Protein AF-A0A1V5AQI0-F1 (afdb_monomer_lite)

pLDDT: mean 77.18, std 20.94, range [32.25, 97.88]

Radius of gyration: 21.62 Å; chains: 1; bounding box: 47×68×37 Å

Sequence (152 aa):
MRQGTPVELHLYQTKLDNTSNPISIYLIETSINGVTLMISKSKSATSKANSPSEKVRSLEDIRRTLKEHMPELAERHKIKSLGIFGSYVRSEARSTSDVDLLVELSENPDIFKFMDLEEDLTALLGQKVDLVTKPALKGNRGNRILREVVPV

Foldseek 3Di:
DDDADDWDWDWDWDWDPDPPWIKIWTWTWTDDPNDTDTDIDIDTPDDDDDDDDQDDDAPVNLQVLCVVCVVVLCVQLQWPWKWWFPCRLVVNDDSQDATEMETEHPDDDDPVSVVVSQVVSCVSVVHHHDYDYLVVQDDPRSVVRVVSTDTD

Structure (mmCIF, N/CA/C/O backbone):
data_AF-A0A1V5AQI0-F1
#
_entry.id   AF-A0A1V5AQI0-F1
#
loop_
_atom_site.group_PDB
_atom_site.id
_atom_site.type_symbol
_atom_site.label_atom_id
_atom_site.label_alt_id
_atom_site.label_comp_id
_atom_site.label_asym_id
_atom_site.label_entity_id
_atom_site.label_seq_id
_atom_site.pdbx_PDB_ins_code
_atom_site.Cartn_x
_atom_site.Cartn_y
_atom_site.Cartn_z
_atom_site.occupancy
_atom_site.B_iso_or_equiv
_atom_site.auth_seq_id
_atom_site.auth_comp_id
_atom_site.auth_asym_id
_atom_site.auth_atom_id
_atom_site.pdbx_PDB_model_num
ATOM 1 N N . MET A 1 1 ? -20.800 49.659 11.057 1.00 38.88 1 MET A N 1
ATOM 2 C CA . MET A 1 1 ? -20.812 48.224 11.412 1.00 38.88 1 MET A CA 1
ATOM 3 C C . MET A 1 1 ? -21.885 47.550 10.568 1.00 38.88 1 MET A C 1
ATOM 5 O O . MET A 1 1 ? -23.049 47.876 10.747 1.00 38.88 1 MET A O 1
ATOM 9 N N . ARG A 1 2 ? -21.521 46.723 9.578 1.00 45.59 2 ARG A N 1
ATOM 10 C CA . ARG A 1 2 ? -22.511 45.946 8.813 1.00 45.59 2 ARG A CA 1
ATOM 11 C C . ARG A 1 2 ? -22.867 44.725 9.653 1.00 45.59 2 ARG A C 1
ATOM 13 O O . ARG A 1 2 ? -21.995 43.895 9.887 1.00 45.59 2 ARG A O 1
ATOM 20 N N . GLN A 1 3 ? -24.096 44.659 10.158 1.00 47.47 3 GLN A N 1
ATOM 21 C CA . GLN A 1 3 ? -24.600 43.427 10.758 1.00 47.47 3 GLN A CA 1
ATOM 22 C C . GLN A 1 3 ? -24.704 42.395 9.631 1.00 47.47 3 GLN A C 1
ATOM 24 O O . GLN A 1 3 ? -25.376 42.647 8.632 1.00 47.47 3 GLN A O 1
ATOM 29 N N . GLY A 1 4 ? -23.942 41.303 9.729 1.00 50.19 4 GLY A N 1
ATOM 30 C CA . GLY A 1 4 ? -24.039 40.196 8.780 1.00 50.19 4 GLY A CA 1
ATOM 31 C C . GLY A 1 4 ? -25.452 39.621 8.821 1.00 50.19 4 GLY A C 1
ATOM 32 O O . GLY A 1 4 ? -26.034 39.495 9.897 1.00 50.19 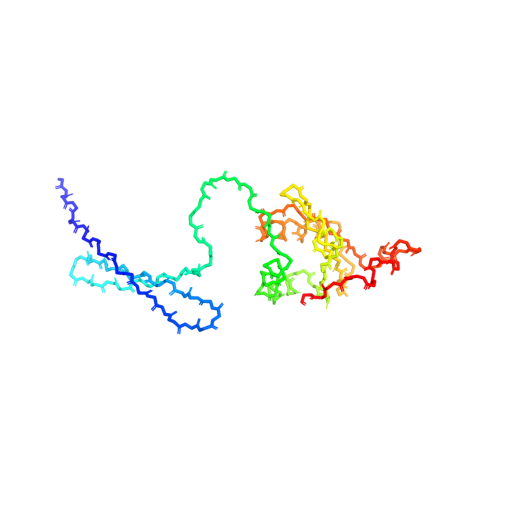4 GLY A O 1
ATOM 33 N N . THR A 1 5 ? -26.018 39.326 7.656 1.00 54.44 5 THR A N 1
ATOM 34 C CA . THR A 1 5 ? -27.320 38.665 7.547 1.00 54.44 5 THR A CA 1
ATOM 35 C C . THR A 1 5 ? -27.272 37.299 8.246 1.00 54.44 5 THR A C 1
ATOM 37 O O . THR A 1 5 ? -26.270 36.590 8.109 1.00 54.44 5 THR A O 1
ATOM 40 N N . PRO A 1 6 ? -28.311 36.906 9.007 1.00 49.88 6 PRO A N 1
ATOM 41 C CA . PRO A 1 6 ? -28.357 35.586 9.624 1.00 49.88 6 PRO A CA 1
ATOM 42 C C . PRO A 1 6 ? -28.381 34.511 8.533 1.00 49.88 6 PRO A C 1
ATOM 44 O O . PRO A 1 6 ? -29.214 34.569 7.631 1.00 49.88 6 PRO A O 1
ATOM 47 N N . VAL A 1 7 ? -27.472 33.539 8.607 1.00 53.50 7 VAL A N 1
ATOM 48 C CA . VAL A 1 7 ? -27.543 32.327 7.782 1.00 53.50 7 VAL A CA 1
ATOM 49 C C . VAL A 1 7 ? -28.391 31.317 8.544 1.00 53.50 7 VAL A C 1
ATOM 51 O O . VAL A 1 7 ? -28.005 30.878 9.626 1.00 53.50 7 VAL A O 1
ATOM 54 N N . GLU A 1 8 ? -29.546 30.963 7.994 1.00 51.75 8 GLU A N 1
ATOM 55 C CA . GLU A 1 8 ? -30.403 29.910 8.534 1.00 51.75 8 GLU A CA 1
ATOM 56 C C . GLU A 1 8 ? -29.982 28.568 7.916 1.00 51.75 8 GLU A C 1
ATOM 58 O O . GLU A 1 8 ? -29.889 28.452 6.694 1.00 51.75 8 GLU A O 1
ATOM 63 N N . LEU A 1 9 ? -29.647 27.583 8.756 1.00 51.34 9 LEU A N 1
ATOM 64 C CA . LEU A 1 9 ? -29.176 26.262 8.334 1.00 51.34 9 LEU A CA 1
ATOM 65 C C . LEU A 1 9 ? -30.217 25.209 8.709 1.00 51.34 9 LEU A C 1
ATOM 67 O O . LEU A 1 9 ? -30.392 24.903 9.888 1.00 51.34 9 LEU A O 1
ATOM 71 N N . HIS A 1 10 ? -30.852 24.605 7.708 1.00 54.12 10 HIS A N 1
ATOM 72 C CA . HIS A 1 10 ? -31.747 23.468 7.900 1.00 54.12 10 HIS A CA 1
ATOM 73 C C . HIS A 1 10 ? -31.072 22.182 7.416 1.00 54.12 10 HIS A C 1
ATOM 75 O O . HIS A 1 10 ? -30.586 22.108 6.288 1.00 54.12 10 HIS A O 1
ATOM 81 N N . LEU A 1 11 ? -31.002 21.177 8.297 1.00 47.91 11 LEU A N 1
ATOM 82 C CA . LEU A 1 11 ? -30.409 19.872 8.010 1.00 47.91 11 LEU A CA 1
ATOM 83 C C . LEU A 1 11 ? -31.519 18.855 7.747 1.00 47.91 11 LEU A C 1
ATOM 85 O O . LEU A 1 11 ? -32.200 18.423 8.676 1.00 47.91 11 LEU A O 1
ATOM 89 N N . TYR A 1 12 ? -31.654 18.419 6.499 1.00 58.31 12 TYR A N 1
ATOM 90 C CA . TYR A 1 12 ? -32.588 17.354 6.136 1.00 58.31 12 TYR A CA 1
ATOM 91 C C . TYR A 1 12 ? -31.837 16.038 5.970 1.00 58.31 12 TYR A C 1
ATOM 93 O O . TYR A 1 12 ? -30.876 15.976 5.205 1.00 58.31 12 TYR A O 1
ATOM 101 N N . GLN A 1 13 ? -32.267 14.986 6.673 1.00 52.06 13 GLN A N 1
ATOM 102 C CA . GLN A 1 13 ? -31.700 13.643 6.544 1.00 52.06 13 GLN A CA 1
ATOM 103 C C . GLN A 1 13 ? -32.666 12.735 5.782 1.00 52.06 13 GLN A C 1
ATOM 105 O O . GLN A 1 13 ? -33.800 12.538 6.211 1.00 52.06 13 GLN A O 1
ATOM 110 N N . THR A 1 14 ? -32.194 12.127 4.694 1.00 54.34 14 THR A N 1
ATOM 111 C CA . THR A 1 14 ? -32.918 11.055 3.997 1.00 54.34 14 THR A CA 1
ATOM 112 C C . THR A 1 14 ? -32.069 9.787 3.924 1.00 54.34 14 THR A C 1
ATOM 114 O O . THR A 1 14 ? -30.846 9.854 3.758 1.00 54.34 14 THR A O 1
ATOM 117 N N . LYS A 1 15 ? -32.711 8.628 4.101 1.00 53.16 15 LYS A N 1
ATOM 118 C CA . LYS A 1 15 ? -32.101 7.308 3.907 1.00 53.16 15 LYS A CA 1
ATOM 119 C C . LYS A 1 15 ? -32.531 6.798 2.539 1.00 53.16 15 LYS A C 1
ATOM 121 O O . LYS A 1 15 ? -33.724 6.695 2.277 1.00 53.16 15 LYS A O 1
ATOM 126 N N . LEU A 1 16 ? -31.562 6.497 1.679 1.00 53.53 16 LEU A N 1
ATOM 127 C CA . LEU A 1 16 ? -31.825 5.775 0.440 1.00 53.53 16 LEU A CA 1
ATOM 128 C C . LEU A 1 16 ? -31.615 4.282 0.687 1.00 53.53 16 LEU A C 1
ATOM 130 O O . LEU A 1 16 ? -30.492 3.836 0.946 1.00 53.53 16 LEU A O 1
ATOM 134 N N . ASP A 1 17 ? -32.707 3.529 0.605 1.00 48.50 17 ASP A N 1
ATOM 135 C CA . ASP A 1 17 ? -32.731 2.083 0.794 1.00 48.50 17 ASP A CA 1
ATOM 136 C C . ASP A 1 17 ? -32.229 1.392 -0.482 1.00 48.50 17 ASP A C 1
ATOM 138 O O . ASP A 1 17 ? -33.003 0.948 -1.325 1.00 48.50 17 ASP A O 1
ATOM 142 N N . ASN A 1 18 ? -30.908 1.324 -0.650 1.00 49.19 18 ASN A N 1
ATOM 143 C CA . ASN A 1 18 ? -30.281 0.442 -1.631 1.00 49.19 18 ASN A CA 1
ATOM 144 C C . ASN A 1 18 ? -29.723 -0.770 -0.874 1.00 49.19 18 ASN A C 1
ATOM 146 O O . ASN A 1 18 ? -28.882 -0.614 0.015 1.00 49.19 18 ASN A O 1
ATOM 150 N N . THR A 1 19 ? -30.250 -1.963 -1.157 1.00 51.78 19 THR A N 1
ATOM 151 C CA . THR A 1 19 ? -30.146 -3.208 -0.368 1.00 51.78 19 THR A CA 1
ATOM 152 C C . THR A 1 19 ? -28.752 -3.861 -0.346 1.00 51.78 19 THR A C 1
ATOM 154 O O . THR A 1 19 ? -28.605 -5.058 -0.573 1.00 51.78 19 THR A O 1
ATOM 157 N N . SER A 1 20 ? -27.717 -3.086 -0.029 1.00 53.22 20 SER A N 1
ATOM 158 C CA . SER A 1 20 ? -26.368 -3.553 0.327 1.00 53.22 20 SER A CA 1
ATOM 159 C C . SER A 1 20 ? -25.505 -2.472 1.002 1.00 53.22 20 SER A C 1
ATOM 161 O O . SER A 1 20 ? -24.541 -2.818 1.683 1.00 53.22 20 SER A O 1
ATOM 163 N N . ASN A 1 21 ? -25.842 -1.178 0.876 1.00 48.41 21 ASN A N 1
ATOM 164 C CA . ASN A 1 21 ? -25.118 -0.072 1.519 1.00 48.41 21 ASN A CA 1
ATOM 165 C C . ASN A 1 21 ? -26.020 1.179 1.625 1.00 48.41 21 ASN A C 1
ATOM 167 O O . ASN A 1 21 ? -26.119 1.938 0.657 1.00 48.41 21 ASN A O 1
ATOM 171 N N . PRO A 1 22 ? -26.711 1.411 2.757 1.00 49.31 22 PRO A N 1
ATOM 172 C CA . PRO A 1 22 ? -27.606 2.557 2.876 1.00 49.31 22 PRO A CA 1
ATOM 173 C C . PRO A 1 22 ? -26.805 3.863 2.866 1.00 49.31 22 PRO A C 1
ATOM 175 O O . PRO A 1 22 ? -25.823 4.009 3.591 1.00 49.31 22 PRO A O 1
ATOM 178 N N . ILE A 1 23 ? -27.226 4.839 2.062 1.00 53.25 23 ILE A N 1
ATOM 179 C CA . ILE A 1 23 ? -26.596 6.166 2.004 1.00 53.25 23 ILE A CA 1
ATOM 180 C C . ILE A 1 23 ? -27.478 7.145 2.776 1.00 53.25 23 ILE A C 1
ATOM 182 O O . ILE A 1 23 ? -28.667 7.282 2.492 1.00 53.25 23 ILE A O 1
ATOM 186 N N . SER A 1 24 ? -26.892 7.833 3.759 1.00 54.69 24 SER A N 1
ATOM 187 C CA . SER A 1 24 ? -27.504 9.013 4.372 1.00 54.69 24 SER A CA 1
ATOM 188 C C . SER A 1 24 ? -27.141 10.236 3.545 1.00 54.69 24 SER A C 1
ATOM 190 O O . SER A 1 24 ? -25.957 10.556 3.419 1.00 54.69 24 SER A O 1
ATOM 192 N N . ILE A 1 25 ? -28.143 10.909 2.988 1.00 54.25 25 ILE A N 1
ATOM 193 C CA . ILE A 1 25 ? -27.955 12.188 2.305 1.00 54.25 25 ILE A CA 1
ATOM 194 C C . ILE A 1 25 ? -28.397 13.304 3.242 1.00 54.25 25 ILE A C 1
ATOM 196 O O . ILE A 1 25 ? -29.485 13.247 3.817 1.00 54.25 25 ILE A O 1
ATOM 200 N N . TYR A 1 26 ? -27.530 14.303 3.375 1.00 60.75 26 TYR A N 1
ATOM 201 C CA . TYR A 1 26 ? -27.799 15.553 4.062 1.00 60.75 26 TYR A CA 1
ATOM 202 C C . TYR A 1 26 ? -27.943 16.656 3.023 1.00 60.75 26 TYR A C 1
ATOM 204 O O . TYR A 1 26 ? -27.016 16.885 2.241 1.00 60.75 26 TYR A O 1
ATOM 212 N N . LEU A 1 27 ? -29.095 17.319 3.014 1.00 54.06 27 LEU A N 1
ATOM 213 C CA . LEU A 1 27 ? -29.304 18.545 2.251 1.00 54.06 27 LEU A CA 1
ATOM 214 C C . LEU A 1 27 ? -29.137 19.718 3.208 1.00 54.06 27 LEU A C 1
ATOM 216 O O . LEU A 1 27 ? -29.777 19.749 4.261 1.00 54.06 27 LEU A O 1
ATOM 220 N N . ILE A 1 28 ? -28.233 20.627 2.854 1.00 57.44 28 ILE A N 1
ATOM 221 C CA . ILE A 1 28 ? -28.042 21.893 3.555 1.00 57.44 28 ILE A CA 1
ATOM 222 C C . ILE A 1 28 ? -28.590 22.980 2.642 1.00 57.44 28 ILE A C 1
ATOM 224 O O . ILE A 1 28 ? -28.073 23.175 1.540 1.00 57.44 28 ILE A O 1
ATOM 228 N N . GLU A 1 29 ? -29.617 23.668 3.121 1.00 56.34 29 GLU A N 1
ATOM 229 C CA . GLU A 1 29 ? -30.089 24.914 2.532 1.00 56.34 29 GLU A CA 1
ATOM 230 C C . GLU A 1 29 ? -29.283 26.071 3.116 1.00 56.34 29 GLU A C 1
ATOM 232 O O . GLU A 1 29 ? -29.196 26.222 4.336 1.00 56.34 29 GLU A O 1
ATOM 237 N N . THR A 1 30 ? -28.673 26.878 2.249 1.00 55.44 30 THR A N 1
ATOM 238 C CA . THR A 1 30 ? -28.089 28.164 2.639 1.00 55.44 30 THR A CA 1
ATOM 239 C C . THR A 1 30 ? -28.722 29.277 1.818 1.00 55.44 30 THR A C 1
ATOM 241 O O . THR A 1 30 ? -28.745 29.217 0.589 1.00 55.44 30 THR A O 1
ATOM 244 N N . SER A 1 31 ? -29.241 30.302 2.498 1.00 52.44 31 SER A N 1
ATOM 245 C CA . SER A 1 31 ? -29.731 31.523 1.858 1.00 52.44 31 SER A CA 1
ATOM 246 C C . SER A 1 31 ? -28.735 32.651 2.085 1.00 52.44 31 SER A C 1
ATOM 248 O O . SER A 1 31 ? -28.469 33.044 3.221 1.00 52.44 31 SER A O 1
ATOM 250 N N . ILE A 1 32 ? -28.159 33.169 1.001 1.00 57.94 32 ILE A N 1
ATOM 251 C CA . ILE A 1 32 ? -27.281 34.342 1.033 1.00 57.94 32 ILE A CA 1
ATOM 252 C C . ILE A 1 32 ? -27.889 35.379 0.095 1.00 57.94 32 ILE A C 1
ATOM 254 O O . ILE A 1 32 ? -27.990 35.155 -1.108 1.00 57.94 32 ILE A O 1
ATOM 258 N N . ASN A 1 33 ? -28.306 36.525 0.641 1.00 58.16 33 ASN A N 1
ATOM 259 C CA . ASN A 1 33 ? -28.883 37.641 -0.122 1.00 58.16 33 ASN A CA 1
ATOM 260 C C . ASN A 1 33 ? -30.075 37.243 -1.023 1.00 58.16 33 ASN A C 1
ATOM 262 O O . ASN A 1 33 ? -30.224 37.772 -2.120 1.00 58.16 33 ASN A O 1
ATOM 266 N N . GLY A 1 34 ? -30.911 36.300 -0.572 1.00 56.53 34 GLY A N 1
ATOM 267 C CA . GLY A 1 34 ? -32.090 35.832 -1.314 1.00 56.53 34 GLY A CA 1
ATOM 268 C C . GLY A 1 34 ? -31.818 34.722 -2.337 1.00 56.53 34 GLY A C 1
ATOM 269 O O . GLY A 1 34 ? -32.752 34.269 -2.992 1.00 56.53 34 GLY A O 1
ATOM 270 N N . VAL A 1 35 ? -30.572 34.252 -2.462 1.00 48.00 35 VAL A N 1
ATOM 271 C CA . VAL A 1 35 ? -30.207 33.095 -3.292 1.00 48.00 35 VAL A CA 1
ATOM 272 C C . VAL A 1 35 ? -30.116 31.856 -2.409 1.00 48.00 35 VAL A C 1
ATOM 274 O O . VAL A 1 35 ? -29.335 31.844 -1.460 1.00 48.00 35 VAL A O 1
ATOM 277 N N . THR A 1 36 ? -30.897 30.820 -2.731 1.00 50.16 36 THR A N 1
ATOM 278 C CA . THR A 1 36 ? -30.874 29.531 -2.020 1.00 50.16 36 THR A CA 1
ATOM 279 C C . THR A 1 36 ? -29.967 28.546 -2.751 1.00 50.16 36 THR A C 1
ATOM 281 O O . THR A 1 36 ? -30.188 28.269 -3.930 1.00 50.16 36 THR A O 1
ATOM 284 N N . LEU A 1 37 ? -28.960 28.004 -2.061 1.00 49.72 37 LEU A N 1
ATOM 285 C CA . LEU A 1 37 ? -28.097 26.940 -2.573 1.00 49.72 37 LEU A CA 1
ATOM 286 C C . LEU A 1 37 ? -28.403 25.621 -1.856 1.00 49.72 37 LEU A C 1
ATOM 288 O O . LEU A 1 37 ? -28.369 25.554 -0.628 1.00 49.72 37 LEU A O 1
ATOM 292 N N . MET A 1 38 ? -28.662 24.573 -2.641 1.00 51.88 38 MET A N 1
ATOM 293 C CA . MET A 1 38 ? -28.855 23.204 -2.159 1.00 51.88 38 MET A CA 1
ATOM 294 C C . MET A 1 38 ? -27.542 22.432 -2.257 1.00 51.88 38 MET A C 1
ATOM 296 O O . MET A 1 38 ? -27.079 22.136 -3.358 1.00 51.88 38 MET A O 1
ATOM 300 N N . ILE A 1 39 ? -26.938 22.087 -1.118 1.00 55.38 39 ILE A N 1
ATOM 301 C CA . ILE A 1 39 ? -25.713 21.275 -1.084 1.00 55.38 39 ILE A CA 1
ATOM 302 C C . ILE A 1 39 ? -26.058 19.869 -0.595 1.00 55.38 39 ILE A C 1
ATOM 304 O O . ILE A 1 39 ? -26.493 19.697 0.543 1.00 55.38 39 ILE A O 1
ATOM 308 N N . SER A 1 40 ? -25.819 18.854 -1.431 1.00 47.19 40 SER A N 1
ATOM 309 C CA . SER A 1 40 ? -25.953 17.444 -1.051 1.00 47.19 40 SER A CA 1
ATOM 310 C C . SER A 1 40 ? -24.631 16.884 -0.521 1.00 47.19 40 SER A C 1
ATOM 312 O O . SER A 1 40 ? -23.621 16.910 -1.226 1.00 47.19 40 SER A O 1
ATOM 314 N N . LYS A 1 41 ? -24.636 16.308 0.685 1.00 56.00 41 LYS A N 1
ATOM 315 C CA . LYS A 1 41 ? -23.537 15.478 1.206 1.00 56.00 41 LYS A CA 1
ATOM 316 C C . LYS A 1 41 ? -24.017 14.051 1.430 1.00 56.00 41 LYS A C 1
ATOM 318 O O . LYS A 1 41 ? -25.038 13.851 2.081 1.00 56.00 41 LYS A O 1
ATOM 323 N N . SER A 1 42 ? -23.272 13.063 0.943 1.00 51.03 42 SER A N 1
ATOM 324 C CA . SER A 1 42 ? -23.559 11.643 1.157 1.00 51.03 42 SER A CA 1
ATOM 325 C C . SER A 1 42 ? -22.606 11.037 2.193 1.00 51.03 42 SER A C 1
ATOM 327 O O . SER A 1 42 ? -21.408 11.310 2.207 1.00 51.03 42 SER A O 1
ATOM 329 N N . LYS A 1 43 ? -23.144 10.200 3.085 1.00 54.16 43 LYS A N 1
ATOM 330 C CA . LYS A 1 43 ? -22.377 9.374 4.024 1.00 54.16 43 LYS A CA 1
ATOM 331 C C . LYS A 1 43 ? -22.884 7.938 3.936 1.00 54.16 43 LYS A C 1
ATOM 333 O O . LYS A 1 43 ? -24.070 7.696 4.156 1.00 54.16 43 LYS A O 1
ATOM 338 N N . SER A 1 44 ? -22.001 6.989 3.625 1.00 44.81 44 SER A N 1
ATOM 339 C CA . SER A 1 44 ? -22.319 5.557 3.706 1.00 44.81 44 SER A CA 1
ATOM 340 C C . SER A 1 44 ? -22.648 5.206 5.160 1.00 44.81 44 SER A C 1
ATOM 342 O O . SER A 1 44 ? -21.835 5.392 6.069 1.00 44.81 44 SER A O 1
ATOM 344 N N . ALA A 1 45 ? -23.876 4.752 5.396 1.00 49.84 45 ALA A N 1
ATOM 345 C CA . ALA A 1 45 ? -24.371 4.330 6.694 1.00 49.84 45 ALA A CA 1
ATOM 346 C C . ALA A 1 45 ? -23.989 2.866 6.937 1.00 49.84 45 ALA A C 1
ATOM 348 O O . ALA A 1 45 ? -24.836 1.982 7.019 1.00 49.84 45 ALA A O 1
ATOM 349 N N . THR A 1 46 ? -22.693 2.619 7.115 1.00 40.81 46 THR A N 1
ATOM 350 C CA . THR A 1 46 ? -22.210 1.358 7.683 1.00 40.81 46 THR A CA 1
ATOM 351 C C . THR A 1 46 ? -21.545 1.615 9.035 1.00 40.81 46 THR A C 1
ATOM 353 O O . THR A 1 46 ? -20.585 2.373 9.153 1.00 40.81 46 THR A O 1
ATOM 356 N N . SER A 1 47 ? -22.073 0.937 10.058 1.00 41.69 47 SER A N 1
ATOM 357 C CA . SER A 1 47 ? -21.666 0.879 11.474 1.00 41.69 47 SER A CA 1
ATOM 358 C C . SER A 1 47 ? -22.010 2.071 12.393 1.00 41.69 47 SER A C 1
ATOM 360 O O . SER A 1 47 ? -21.311 3.072 12.497 1.00 41.69 47 SER A O 1
ATOM 362 N N . LYS A 1 48 ? -23.142 1.874 13.079 1.00 39.19 48 LYS A N 1
ATOM 363 C CA . LYS A 1 48 ? -23.539 2.255 14.447 1.00 39.19 48 LYS A CA 1
ATOM 364 C C . LYS A 1 48 ? -22.423 2.804 15.362 1.00 39.19 48 LYS A C 1
ATOM 366 O O . LYS A 1 48 ? -21.336 2.242 15.440 1.00 39.19 48 LYS A O 1
ATOM 371 N N . ALA A 1 49 ? -22.767 3.864 16.094 1.00 43.38 49 ALA A N 1
ATOM 372 C CA . ALA A 1 49 ? -21.948 4.550 17.090 1.00 43.38 49 ALA A CA 1
ATOM 373 C C . ALA A 1 49 ? -21.400 3.625 18.193 1.00 43.38 49 ALA A C 1
ATOM 375 O O . ALA A 1 49 ? -22.168 2.885 18.802 1.00 43.38 49 ALA A O 1
ATOM 376 N N . ASN A 1 50 ? -20.092 3.737 18.450 1.00 32.25 50 ASN A N 1
ATOM 377 C CA . ASN A 1 50 ? -19.411 3.587 19.740 1.00 32.25 50 ASN A CA 1
ATOM 378 C C . ASN A 1 50 ? -17.996 4.185 19.589 1.00 32.25 50 ASN A C 1
ATOM 380 O O . ASN A 1 50 ? -17.304 3.814 18.653 1.00 32.25 50 ASN A O 1
ATOM 384 N N . SER A 1 51 ? -17.654 5.128 20.474 1.00 36.12 51 SER A N 1
ATOM 385 C CA . SER A 1 51 ? -16.338 5.578 20.989 1.00 36.12 51 SER A CA 1
ATOM 386 C C . SER A 1 51 ? -15.057 5.559 20.104 1.00 36.12 51 SER A C 1
ATOM 388 O O . SER A 1 51 ? -14.839 4.641 19.323 1.00 36.12 51 SER A O 1
ATOM 390 N N . PRO A 1 52 ? -14.125 6.527 20.264 1.00 39.62 52 PRO A N 1
ATOM 391 C CA . PRO A 1 52 ? -12.900 6.651 19.460 1.00 39.62 52 PRO A CA 1
ATOM 392 C C . PRO A 1 52 ? -11.803 5.653 19.887 1.00 39.62 52 PRO A C 1
ATOM 394 O O . PRO A 1 52 ? -10.759 6.042 20.399 1.00 39.62 52 PRO A O 1
ATOM 397 N N . SER A 1 53 ? -12.036 4.356 19.687 1.00 35.88 53 SER A N 1
ATOM 398 C CA . SER A 1 53 ? -11.039 3.297 19.890 1.00 35.88 53 SER A CA 1
ATOM 399 C C . SER A 1 53 ? -10.795 2.540 18.581 1.00 35.88 53 SER A C 1
ATOM 401 O O . SER A 1 53 ? -11.685 1.843 18.099 1.00 35.88 53 SER A O 1
ATOM 403 N N . GLU A 1 54 ? -9.604 2.746 18.012 1.00 50.38 54 GLU A N 1
ATOM 404 C CA . GLU A 1 54 ? -8.912 2.001 16.945 1.00 50.38 54 GLU A CA 1
ATOM 405 C C . GLU A 1 54 ? -9.707 0.890 16.224 1.00 50.38 54 GLU A C 1
ATOM 407 O O . GLU A 1 54 ? -9.615 -0.297 16.543 1.00 50.38 54 GLU A O 1
ATOM 412 N N . LYS A 1 55 ? -10.469 1.261 15.191 1.00 57.22 55 LYS A N 1
ATOM 413 C CA . LYS A 1 55 ? -11.129 0.299 14.300 1.00 57.22 55 LYS A CA 1
ATOM 414 C C . LYS A 1 55 ? -10.126 -0.197 13.254 1.00 57.22 55 LYS A C 1
ATOM 416 O O . LYS A 1 55 ? -9.721 0.575 12.389 1.00 57.22 55 LYS A O 1
ATOM 421 N N . VAL A 1 56 ? -9.755 -1.478 13.313 1.00 71.06 56 VAL A N 1
ATOM 422 C CA . VAL A 1 56 ? -8.941 -2.137 12.272 1.00 71.06 56 VAL A CA 1
ATOM 423 C C . VAL A 1 56 ? -9.690 -2.062 10.939 1.00 71.06 56 VAL A C 1
ATOM 425 O O . VAL A 1 56 ? -10.875 -2.410 10.878 1.00 71.06 56 VAL A O 1
ATOM 428 N N . ARG A 1 57 ? -9.034 -1.585 9.875 1.00 82.31 57 ARG A N 1
ATOM 429 C CA . ARG A 1 57 ? -9.624 -1.592 8.528 1.00 82.31 57 ARG A CA 1
ATOM 430 C C . ARG A 1 57 ? -9.853 -3.029 8.057 1.00 82.31 57 ARG A C 1
ATOM 432 O O . ARG A 1 57 ? -9.124 -3.936 8.438 1.00 82.31 57 ARG A O 1
ATOM 439 N N . SER A 1 58 ? -10.864 -3.263 7.224 1.00 89.25 58 SER A N 1
ATOM 440 C CA . SER A 1 58 ? -11.013 -4.571 6.576 1.00 89.25 58 SER A CA 1
ATOM 441 C C . SER A 1 58 ? -10.196 -4.633 5.281 1.00 89.25 58 SER A C 1
ATOM 443 O O . SER A 1 58 ? -9.958 -3.606 4.642 1.00 89.25 58 SER A O 1
ATOM 445 N N . LEU A 1 59 ? -9.801 -5.841 4.862 1.00 91.19 59 LEU A N 1
ATOM 446 C CA . LEU A 1 59 ? -9.158 -6.068 3.560 1.00 91.19 59 LEU A CA 1
ATOM 447 C C . LEU A 1 59 ? -10.000 -5.499 2.406 1.00 91.19 59 LEU A C 1
ATOM 449 O O . LEU A 1 59 ? -9.454 -4.896 1.485 1.00 91.19 59 LEU A O 1
ATOM 453 N N . GLU A 1 60 ? -11.326 -5.663 2.462 1.00 89.62 60 GLU A N 1
ATOM 454 C CA . GLU A 1 60 ? -12.220 -5.171 1.410 1.00 89.62 60 GLU A CA 1
ATOM 455 C C . GLU A 1 60 ? -12.291 -3.641 1.389 1.00 89.62 60 GLU A C 1
ATOM 457 O O . GLU A 1 60 ? -12.326 -3.055 0.311 1.00 89.62 60 GLU A O 1
ATOM 462 N N . ASP A 1 61 ? -12.249 -2.981 2.553 1.00 89.56 61 ASP A N 1
ATOM 463 C CA . ASP A 1 61 ? -12.192 -1.517 2.613 1.00 89.56 61 ASP A CA 1
ATOM 464 C C . ASP A 1 61 ? -10.899 -0.989 1.981 1.00 89.56 61 ASP A C 1
ATOM 466 O O . ASP A 1 61 ? -10.961 -0.070 1.167 1.00 89.56 61 ASP A O 1
ATOM 470 N N . ILE A 1 62 ? -9.750 -1.597 2.302 1.00 93.38 62 ILE A N 1
ATOM 471 C CA . ILE A 1 62 ? -8.451 -1.237 1.709 1.00 93.38 62 ILE A CA 1
ATOM 472 C C . ILE A 1 62 ? -8.495 -1.448 0.195 1.00 93.38 62 ILE A C 1
ATOM 474 O O . ILE A 1 62 ? -8.167 -0.543 -0.572 1.00 93.38 62 ILE A O 1
ATOM 478 N N . ARG A 1 63 ? -8.953 -2.624 -0.251 1.00 95.25 63 ARG A N 1
ATOM 479 C CA . ARG A 1 63 ? -9.036 -2.955 -1.676 1.00 95.25 63 ARG A CA 1
ATOM 480 C C . ARG A 1 63 ? -9.957 -2.001 -2.428 1.00 95.25 63 ARG A C 1
ATOM 482 O O . ARG A 1 63 ? -9.617 -1.589 -3.532 1.00 95.25 63 ARG A O 1
ATOM 489 N N . ARG A 1 64 ? -11.102 -1.631 -1.848 1.00 92.88 64 ARG A N 1
ATOM 490 C CA . ARG A 1 64 ? -12.027 -0.660 -2.443 1.00 92.88 64 ARG A CA 1
ATOM 491 C C . ARG A 1 64 ? -11.363 0.707 -2.605 1.00 92.88 64 ARG A C 1
ATOM 493 O O . ARG A 1 64 ? -11.379 1.232 -3.712 1.00 92.88 64 ARG A O 1
ATOM 500 N N . THR A 1 65 ? -10.737 1.243 -1.554 1.00 91.50 65 THR A N 1
ATOM 501 C CA . THR A 1 65 ? -10.053 2.546 -1.623 1.00 91.50 65 THR A CA 1
ATOM 502 C C . THR A 1 65 ? -8.967 2.555 -2.701 1.00 91.50 65 THR A C 1
ATOM 504 O O . THR A 1 65 ? -8.898 3.495 -3.493 1.00 91.50 65 THR A O 1
ATOM 507 N N . LEU A 1 66 ? -8.147 1.498 -2.769 1.00 94.94 66 LEU A N 1
ATOM 508 C CA . LEU A 1 66 ? -7.093 1.382 -3.778 1.00 94.94 66 LEU A CA 1
ATOM 509 C C . LEU A 1 66 ? -7.669 1.258 -5.197 1.00 94.94 66 LEU A C 1
ATOM 511 O O . LEU A 1 66 ? -7.162 1.908 -6.105 1.00 94.94 66 LEU A O 1
ATOM 515 N N . LYS A 1 67 ? -8.747 0.484 -5.395 1.00 94.31 67 LYS A N 1
ATOM 516 C CA . LYS A 1 67 ? -9.446 0.380 -6.690 1.00 94.31 67 LYS A CA 1
ATO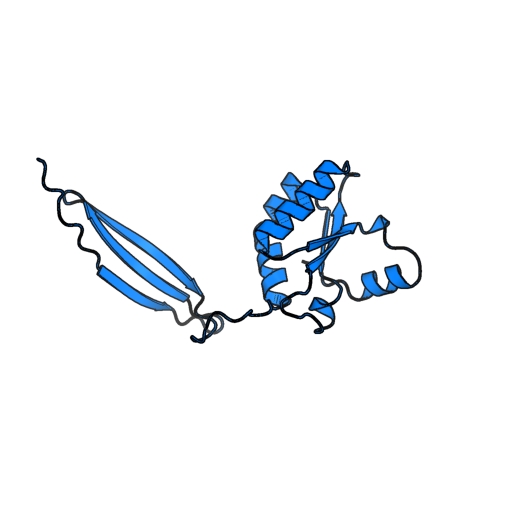M 517 C C . LYS A 1 67 ? -9.964 1.729 -7.176 1.00 94.31 67 LYS A C 1
ATOM 519 O O . LYS A 1 67 ? -9.801 2.053 -8.347 1.00 94.31 67 LYS A O 1
ATOM 524 N N . GLU A 1 68 ? -10.584 2.499 -6.285 1.00 95.44 68 GLU A N 1
ATOM 525 C CA . GLU A 1 68 ? -11.165 3.808 -6.606 1.00 95.44 68 GLU A CA 1
ATOM 526 C C . GLU A 1 68 ? -10.108 4.812 -7.094 1.00 95.44 68 GLU A C 1
ATOM 528 O O . GLU A 1 68 ? -10.391 5.593 -7.999 1.00 95.44 68 GLU A O 1
ATOM 533 N N . HIS A 1 69 ? -8.884 4.753 -6.556 1.00 95.25 69 HIS A N 1
ATOM 534 C CA . HIS A 1 69 ? -7.794 5.684 -6.886 1.00 95.25 69 HIS A CA 1
ATOM 535 C C . HIS A 1 69 ? -6.762 5.103 -7.866 1.00 95.25 69 HIS A C 1
ATOM 537 O O . HIS A 1 69 ? -5.827 5.796 -8.266 1.00 95.25 69 HIS A O 1
ATOM 543 N N . MET A 1 70 ? -6.929 3.845 -8.289 1.00 94.56 70 MET A N 1
ATOM 544 C CA . MET A 1 70 ? -5.990 3.160 -9.181 1.00 94.56 70 MET A CA 1
ATOM 545 C C . MET A 1 70 ? -5.708 3.921 -10.484 1.00 94.56 70 MET A C 1
ATOM 547 O O . MET A 1 70 ? -4.545 3.945 -10.879 1.00 94.56 70 MET A O 1
ATOM 551 N N . PRO A 1 71 ? -6.692 4.558 -11.160 1.00 93.38 71 PRO A N 1
ATOM 552 C CA . PRO A 1 71 ? -6.410 5.303 -12.386 1.00 93.38 71 PRO A CA 1
ATOM 553 C C . PRO A 1 71 ? -5.390 6.433 -12.182 1.00 93.38 71 PRO A C 1
ATOM 555 O O . PRO A 1 71 ? -4.439 6.537 -12.953 1.00 93.38 71 PRO A O 1
ATOM 558 N N . GLU A 1 72 ? -5.539 7.223 -11.113 1.00 94.56 72 GLU A N 1
ATOM 559 C CA . GLU A 1 72 ? -4.611 8.313 -10.784 1.00 94.56 72 GLU A CA 1
ATOM 560 C C . GLU A 1 72 ? -3.236 7.767 -10.377 1.00 94.56 72 GLU A C 1
ATOM 562 O O . GLU A 1 72 ? -2.205 8.218 -10.882 1.00 94.56 72 GLU A O 1
ATOM 567 N N . LEU A 1 73 ? -3.215 6.764 -9.493 1.00 94.88 73 LEU A N 1
ATOM 568 C CA . LEU A 1 73 ? -1.978 6.145 -9.017 1.00 94.88 73 LEU A CA 1
ATOM 569 C C . LEU A 1 73 ? -1.187 5.513 -10.172 1.00 94.88 73 LEU A C 1
ATOM 571 O O . LEU A 1 73 ? 0.031 5.670 -10.251 1.00 94.88 73 LEU A O 1
ATOM 575 N N . ALA A 1 74 ? -1.867 4.828 -11.093 1.00 94.44 74 ALA A N 1
ATOM 576 C CA . ALA A 1 74 ? -1.242 4.207 -12.255 1.00 94.44 74 ALA A CA 1
ATOM 577 C C . ALA A 1 74 ? -0.671 5.242 -13.229 1.00 94.44 74 ALA A C 1
ATOM 579 O O . ALA A 1 74 ? 0.436 5.055 -13.738 1.00 94.44 74 ALA A O 1
ATOM 580 N N . GLU A 1 75 ? -1.381 6.347 -13.465 1.00 93.06 75 GLU A N 1
ATOM 581 C CA . GLU A 1 75 ? -0.908 7.419 -14.340 1.00 93.06 75 GLU A CA 1
ATOM 582 C C . GLU A 1 75 ? 0.338 8.114 -13.772 1.00 93.06 75 GLU A C 1
ATOM 584 O O . GLU A 1 75 ? 1.339 8.271 -14.488 1.00 93.06 75 GLU A O 1
ATOM 589 N N . ARG A 1 76 ? 0.290 8.480 -12.484 1.00 93.56 76 ARG A N 1
ATOM 590 C CA . ARG A 1 76 ? 1.352 9.213 -11.785 1.00 93.56 76 ARG A CA 1
ATOM 591 C C . ARG A 1 76 ? 2.596 8.356 -11.564 1.00 93.56 76 ARG A C 1
ATOM 593 O O . ARG A 1 76 ? 3.695 8.777 -11.911 1.00 93.56 76 ARG A O 1
ATOM 600 N N . HIS A 1 77 ? 2.413 7.140 -11.048 1.00 94.81 77 HIS A N 1
ATOM 601 C CA . HIS A 1 77 ? 3.505 6.284 -10.567 1.00 94.81 77 HIS A CA 1
ATOM 602 C C . HIS A 1 77 ? 3.866 5.138 -11.515 1.00 94.81 77 HIS A C 1
ATOM 604 O O . HIS A 1 77 ? 4.727 4.323 -11.202 1.00 94.81 77 HIS A O 1
ATOM 610 N N . LYS A 1 78 ? 3.225 5.054 -12.688 1.00 95.19 78 LYS A N 1
ATOM 611 C CA . LYS A 1 78 ? 3.467 4.007 -13.703 1.00 95.19 78 LYS A CA 1
ATOM 612 C C . LYS A 1 78 ? 3.221 2.587 -13.184 1.00 95.19 78 LYS A C 1
ATOM 614 O O . LYS A 1 78 ? 3.891 1.637 -13.607 1.00 95.19 78 LYS A O 1
ATOM 619 N N . ILE A 1 79 ? 2.235 2.432 -12.300 1.00 96.38 79 ILE A N 1
ATOM 620 C CA . ILE A 1 79 ? 1.835 1.139 -11.734 1.00 96.38 79 ILE A CA 1
ATOM 621 C C . ILE A 1 79 ? 1.264 0.243 -12.833 1.00 96.38 79 ILE A C 1
ATOM 623 O O . ILE A 1 79 ? 0.290 0.585 -13.496 1.00 96.38 79 ILE A O 1
ATOM 627 N N . LYS A 1 80 ? 1.869 -0.933 -12.998 1.00 95.94 80 LYS A N 1
ATOM 628 C CA . LYS A 1 80 ? 1.404 -2.003 -13.884 1.00 95.94 80 LYS A CA 1
ATOM 629 C C . LYS A 1 80 ? 0.463 -2.966 -13.161 1.00 95.94 80 LYS A C 1
ATOM 631 O O . LYS A 1 80 ? -0.490 -3.457 -13.756 1.00 95.94 80 LYS A O 1
ATOM 636 N N . SER A 1 81 ? 0.731 -3.251 -11.887 1.00 96.25 81 SER A N 1
ATOM 637 C CA . SER A 1 81 ? -0.184 -4.004 -11.024 1.00 96.25 81 SER A CA 1
ATOM 638 C C . SER A 1 81 ? 0.054 -3.687 -9.554 1.00 96.25 81 SER A C 1
ATOM 640 O O . SER A 1 81 ? 1.205 -3.495 -9.157 1.00 96.25 81 SER A O 1
ATOM 642 N N . LEU A 1 82 ? -1.009 -3.734 -8.752 1.00 97.81 82 LEU A N 1
ATOM 643 C CA . LEU A 1 82 ? -0.959 -3.619 -7.299 1.00 97.81 82 LEU A CA 1
ATOM 644 C C . LEU A 1 82 ? -1.731 -4.781 -6.664 1.00 97.81 82 LEU A C 1
ATOM 646 O O . LEU A 1 82 ? -2.772 -5.203 -7.170 1.00 97.81 82 LEU A O 1
ATOM 650 N N . GLY A 1 83 ? -1.232 -5.296 -5.550 1.00 97.38 83 GLY A N 1
ATOM 651 C CA . GLY A 1 83 ? -1.909 -6.330 -4.782 1.00 97.38 83 GLY A CA 1
ATOM 652 C C . GLY A 1 83 ? -1.642 -6.191 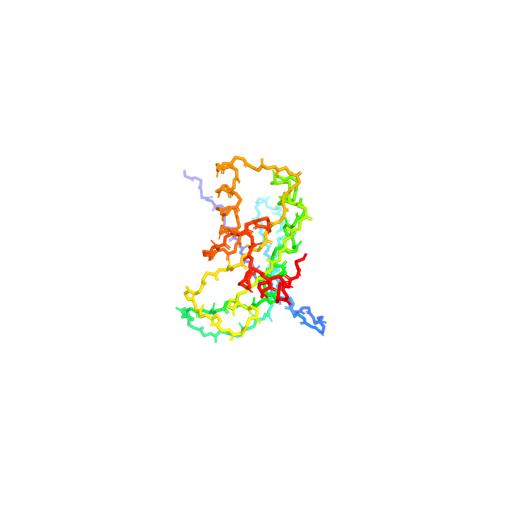-3.294 1.00 97.38 83 GLY A C 1
ATOM 653 O O . GLY A 1 83 ? -0.616 -5.657 -2.888 1.00 97.38 83 GLY A O 1
ATOM 654 N N . ILE A 1 84 ? -2.569 -6.687 -2.486 1.00 97.81 84 ILE A N 1
ATOM 655 C CA . ILE A 1 84 ? -2.464 -6.709 -1.027 1.00 97.81 84 ILE A CA 1
ATOM 656 C C . ILE A 1 84 ? -1.962 -8.093 -0.622 1.00 97.81 84 ILE A C 1
ATOM 658 O O . ILE A 1 84 ? -2.434 -9.096 -1.161 1.00 97.81 84 ILE A O 1
ATOM 662 N N . PHE A 1 85 ? -1.024 -8.170 0.316 1.00 96.25 85 PHE A N 1
ATOM 663 C CA . PHE A 1 85 ? -0.569 -9.439 0.890 1.00 96.25 85 PHE A CA 1
ATOM 664 C C . PHE A 1 85 ? -0.468 -9.348 2.417 1.00 96.25 85 PHE A C 1
ATOM 666 O O . PHE A 1 85 ? -0.993 -8.418 3.030 1.00 96.25 85 PHE A O 1
ATOM 673 N N . GLY A 1 86 ? 0.125 -10.357 3.056 1.00 94.31 86 GLY A N 1
ATOM 674 C CA . GLY A 1 86 ? 0.507 -10.252 4.456 1.00 94.31 86 GLY A CA 1
ATOM 675 C C . GLY A 1 86 ? -0.674 -10.299 5.423 1.00 94.31 86 GLY A C 1
ATOM 676 O O . GLY A 1 86 ? -1.593 -11.115 5.287 1.00 94.31 86 GLY A O 1
ATOM 677 N N . SER A 1 87 ? -0.607 -9.487 6.478 1.00 93.00 87 SER A N 1
ATOM 678 C CA . SER A 1 87 ? -1.470 -9.646 7.661 1.00 93.00 87 SER A CA 1
ATOM 679 C C . SER A 1 87 ? -2.965 -9.468 7.362 1.00 93.00 87 SER A C 1
ATOM 681 O O . SER A 1 87 ? -3.789 -10.217 7.893 1.00 93.00 87 SER A O 1
ATOM 683 N N . TYR A 1 88 ? -3.316 -8.550 6.458 1.00 91.88 88 TYR A N 1
ATOM 684 C CA . TYR A 1 88 ? -4.698 -8.286 6.047 1.00 91.88 88 TYR A CA 1
ATOM 685 C C . TYR A 1 88 ? -5.303 -9.432 5.233 1.00 91.88 88 TYR A C 1
ATOM 687 O O . TYR A 1 88 ? -6.456 -9.797 5.453 1.00 91.88 88 TYR A O 1
ATOM 695 N N . VAL A 1 89 ? -4.521 -10.051 4.344 1.00 93.50 89 VAL A N 1
ATOM 696 C CA . VAL A 1 89 ? -4.959 -11.236 3.589 1.00 93.50 89 VAL A CA 1
ATOM 697 C C . VAL A 1 89 ? -5.111 -12.448 4.505 1.00 93.50 89 VAL A C 1
ATOM 699 O O . VAL A 1 89 ? -6.058 -13.223 4.380 1.00 93.50 89 VAL A O 1
ATOM 702 N N . ARG A 1 90 ? -4.203 -12.599 5.471 1.00 90.31 90 ARG A N 1
ATOM 703 C CA . ARG A 1 90 ? -4.184 -13.730 6.407 1.00 90.31 90 ARG A CA 1
ATOM 704 C C . ARG A 1 90 ? -5.167 -13.588 7.572 1.00 90.31 90 ARG A C 1
ATOM 706 O O . ARG A 1 90 ? -5.216 -14.474 8.415 1.00 90.31 90 ARG A O 1
ATOM 713 N N . SER A 1 91 ? -5.962 -12.514 7.612 1.00 88.88 91 SER A N 1
ATOM 714 C CA . SER A 1 91 ? -6.888 -12.199 8.715 1.00 88.88 91 SER A CA 1
ATOM 715 C C . SER A 1 91 ? -6.199 -12.092 10.087 1.00 88.88 91 SER A C 1
ATOM 717 O O . SER A 1 91 ? -6.789 -12.397 11.119 1.00 88.88 91 SER A O 1
ATOM 719 N N . GLU A 1 92 ? -4.938 -11.654 10.100 1.00 88.94 92 GLU A N 1
ATOM 720 C CA . GLU A 1 92 ? -4.095 -11.509 11.297 1.00 88.94 92 GLU A CA 1
ATOM 721 C C . GLU A 1 92 ? -3.756 -10.044 11.620 1.00 88.94 92 GLU A C 1
ATOM 723 O O . GLU A 1 92 ? -3.002 -9.771 12.558 1.00 88.94 92 GLU A O 1
ATOM 728 N N . ALA A 1 93 ? -4.292 -9.099 10.843 1.00 86.62 93 ALA A N 1
ATOM 729 C CA . ALA A 1 93 ? -4.070 -7.673 11.036 1.00 86.62 93 ALA A CA 1
ATOM 730 C C . ALA A 1 93 ? -4.639 -7.175 12.375 1.00 86.62 93 ALA A C 1
ATOM 732 O O . ALA A 1 93 ? -5.719 -7.570 12.820 1.00 86.62 93 ALA A O 1
ATOM 733 N N . ARG A 1 94 ? -3.898 -6.266 13.004 1.00 86.25 94 ARG A N 1
ATOM 734 C CA . ARG A 1 94 ? -4.274 -5.517 14.208 1.00 86.25 94 ARG A CA 1
ATOM 735 C C . ARG A 1 94 ? -4.388 -4.035 13.859 1.00 86.25 94 ARG A C 1
ATOM 737 O O . ARG A 1 94 ? -4.019 -3.621 12.765 1.00 86.25 94 ARG A O 1
ATOM 744 N N . SER A 1 95 ? -4.859 -3.222 14.800 1.00 81.12 95 SER A N 1
ATOM 745 C CA . SER A 1 95 ? -4.993 -1.769 14.607 1.00 81.12 95 SER A CA 1
ATOM 746 C C . SER A 1 95 ? -3.673 -1.070 14.286 1.00 81.12 95 SER A C 1
ATOM 748 O O . SER A 1 95 ? -3.675 -0.040 13.622 1.00 81.12 95 SER A O 1
ATOM 750 N N . THR A 1 96 ? -2.555 -1.652 14.718 1.00 84.69 96 THR A N 1
ATOM 751 C CA . THR A 1 96 ? -1.196 -1.154 14.489 1.00 84.69 96 THR A CA 1
ATOM 752 C C . THR A 1 96 ? -0.479 -1.835 13.321 1.00 84.69 96 THR A C 1
ATOM 754 O O . THR A 1 96 ? 0.713 -1.610 13.138 1.00 84.69 96 THR A O 1
ATOM 757 N N . SER A 1 97 ? -1.149 -2.718 12.574 1.00 89.75 97 SER A N 1
ATOM 758 C CA . SER A 1 97 ? -0.525 -3.427 11.454 1.00 89.75 97 SER A CA 1
ATOM 759 C C . SER A 1 97 ? -0.342 -2.511 10.250 1.00 89.75 97 SER A C 1
ATOM 761 O O . SER A 1 97 ? -1.273 -1.806 9.870 1.00 89.75 97 SER A O 1
ATOM 763 N N . ASP A 1 98 ? 0.815 -2.594 9.602 1.00 95.62 98 ASP A N 1
ATOM 764 C CA . ASP A 1 98 ? 1.064 -1.950 8.312 1.00 95.62 98 ASP A CA 1
ATOM 765 C C . ASP A 1 98 ? 0.240 -2.635 7.200 1.00 95.62 98 ASP A C 1
ATOM 767 O O . ASP A 1 98 ? -0.175 -3.793 7.332 1.00 95.62 98 ASP A O 1
ATOM 771 N N . VAL A 1 99 ? -0.044 -1.913 6.115 1.00 96.19 99 VAL A N 1
ATOM 772 C CA . VAL A 1 99 ? -0.657 -2.480 4.905 1.00 96.19 99 VAL A CA 1
ATOM 773 C C . VAL A 1 99 ? 0.448 -2.938 3.960 1.00 96.19 99 VAL A C 1
ATOM 775 O O . VAL A 1 99 ? 1.096 -2.116 3.317 1.00 96.19 99 VAL A O 1
ATOM 778 N N . ASP A 1 100 ? 0.633 -4.251 3.856 1.00 97.38 100 ASP A N 1
ATOM 779 C CA . ASP A 1 100 ? 1.629 -4.852 2.970 1.00 97.38 100 ASP A CA 1
ATOM 780 C C . ASP A 1 100 ? 1.130 -4.846 1.509 1.00 97.38 100 ASP A C 1
ATOM 782 O O . ASP A 1 100 ? 0.143 -5.517 1.168 1.00 97.38 100 ASP A O 1
ATOM 786 N N . LEU A 1 101 ? 1.803 -4.092 0.634 1.00 97.88 101 LEU A N 1
ATOM 787 C CA . LEU A 1 101 ? 1.427 -3.915 -0.772 1.00 97.88 101 LEU A CA 1
ATOM 788 C C . LEU A 1 101 ? 2.522 -4.391 -1.722 1.00 97.88 101 LEU A C 1
ATOM 790 O O . LEU A 1 101 ? 3.685 -4.013 -1.618 1.00 97.88 101 LEU A O 1
ATOM 794 N N . LEU A 1 102 ? 2.140 -5.227 -2.686 1.00 97.56 102 LEU A N 1
ATOM 795 C CA . LEU A 1 102 ? 3.013 -5.702 -3.750 1.00 97.56 102 LEU A CA 1
ATOM 796 C C . LEU A 1 102 ? 2.754 -4.888 -5.013 1.00 97.56 102 LEU A C 1
ATOM 798 O O . LEU A 1 102 ? 1.649 -4.931 -5.555 1.00 97.56 102 LEU A O 1
ATOM 802 N N . VAL A 1 103 ? 3.781 -4.209 -5.515 1.00 97.06 103 VAL A N 1
ATOM 803 C CA . VAL A 1 103 ? 3.697 -3.386 -6.722 1.00 97.06 103 VAL A CA 1
ATOM 804 C C . VAL A 1 103 ? 4.574 -3.930 -7.850 1.00 97.06 103 VAL A C 1
ATOM 806 O O . VAL A 1 103 ? 5.701 -4.387 -7.651 1.00 97.06 103 VAL A O 1
ATOM 809 N N . GLU A 1 104 ? 4.053 -3.876 -9.071 1.00 95.69 104 GLU A N 1
ATOM 810 C CA . GLU A 1 104 ? 4.824 -4.005 -10.307 1.00 95.69 104 GLU A CA 1
ATOM 811 C C . GLU A 1 104 ? 4.732 -2.667 -11.039 1.00 95.69 104 GLU A C 1
ATOM 813 O O . GLU A 1 104 ? 3.631 -2.170 -11.272 1.00 95.69 104 GLU A O 1
ATOM 818 N N . LEU A 1 105 ? 5.876 -2.082 -11.380 1.00 94.88 105 LEU A N 1
ATOM 819 C CA . LEU A 1 105 ? 5.972 -0.797 -12.071 1.00 94.88 105 LEU A CA 1
ATOM 820 C C . LEU A 1 105 ? 6.384 -1.032 -13.526 1.00 94.88 105 LEU A C 1
ATOM 822 O O . LEU A 1 105 ? 7.063 -2.011 -13.839 1.00 94.88 105 LEU A O 1
ATOM 826 N N . SER A 1 106 ? 5.942 -0.153 -14.422 1.00 91.19 106 SER A N 1
ATOM 827 C CA . SER A 1 106 ? 6.224 -0.259 -15.862 1.00 91.19 106 SER A CA 1
ATOM 828 C C . SER A 1 106 ? 7.670 0.107 -16.207 1.00 91.19 106 SER A C 1
ATOM 830 O O . SER A 1 106 ? 8.195 -0.331 -17.227 1.00 91.19 106 SER A O 1
ATOM 832 N N . GLU A 1 107 ? 8.313 0.887 -15.344 1.00 89.19 107 GLU A N 1
ATOM 833 C CA . GLU A 1 107 ? 9.716 1.278 -15.417 1.00 89.19 107 GLU A CA 1
ATOM 834 C C . GLU A 1 107 ? 10.381 1.068 -14.053 1.00 89.19 107 GLU A C 1
ATOM 836 O O . GLU A 1 107 ? 9.696 0.979 -13.032 1.00 89.19 107 GLU A O 1
ATOM 841 N N . ASN A 1 108 ? 11.713 0.980 -14.023 1.00 84.44 108 ASN A N 1
ATOM 842 C CA . ASN A 1 108 ? 12.435 0.961 -12.755 1.00 84.44 108 ASN A CA 1
ATOM 843 C C . ASN A 1 108 ? 12.365 2.366 -12.141 1.00 84.44 108 ASN A C 1
ATOM 845 O O . ASN A 1 108 ? 12.939 3.289 -12.727 1.00 84.44 108 ASN A O 1
ATOM 849 N N . PRO A 1 109 ? 11.694 2.549 -10.991 1.00 84.44 109 PRO A N 1
ATOM 850 C CA . PRO A 1 109 ? 11.678 3.845 -10.339 1.00 84.44 109 PRO A CA 1
ATOM 851 C C . PRO A 1 109 ? 13.073 4.146 -9.782 1.00 84.44 109 PRO A C 1
ATOM 853 O O . PRO A 1 109 ? 13.824 3.240 -9.403 1.00 84.44 109 PRO A O 1
ATOM 856 N N . ASP A 1 110 ? 13.410 5.429 -9.695 1.00 89.56 110 ASP A N 1
ATOM 857 C CA . ASP A 1 110 ? 14.428 5.852 -8.742 1.00 89.56 110 ASP A CA 1
ATOM 858 C C . ASP A 1 110 ? 13.890 5.711 -7.304 1.00 89.56 110 ASP A C 1
ATOM 860 O O . ASP A 1 110 ? 12.696 5.498 -7.075 1.00 89.56 110 ASP A O 1
ATOM 864 N N . ILE A 1 111 ? 14.787 5.787 -6.320 1.00 92.50 111 ILE A N 1
ATOM 865 C CA . ILE A 1 111 ? 14.417 5.587 -4.914 1.00 92.50 111 ILE A CA 1
ATOM 866 C C . ILE A 1 111 ? 13.406 6.632 -4.420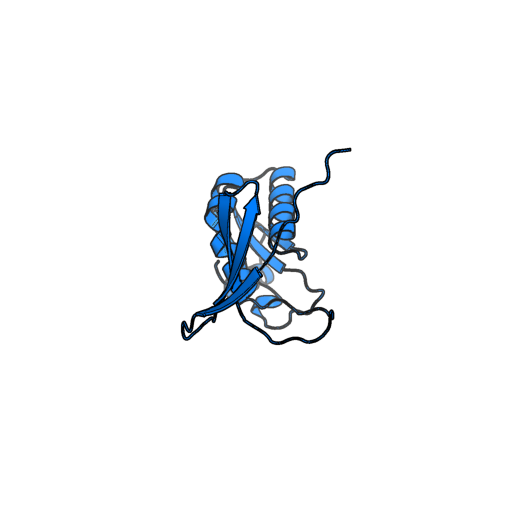 1.00 92.50 111 ILE A C 1
ATOM 868 O O . ILE A 1 111 ? 12.548 6.293 -3.613 1.00 92.50 111 ILE A O 1
ATOM 872 N N . PHE A 1 112 ? 13.466 7.866 -4.930 1.00 94.44 112 PHE A N 1
ATOM 873 C CA . PHE A 1 112 ? 12.583 8.948 -4.501 1.00 94.44 112 PHE A CA 1
ATOM 874 C C . PHE A 1 112 ? 11.162 8.719 -5.004 1.00 94.44 112 PHE A C 1
ATOM 876 O O . PHE A 1 112 ? 10.239 8.731 -4.207 1.00 94.44 112 PHE A O 1
ATOM 883 N N . LYS A 1 113 ? 10.987 8.364 -6.281 1.00 93.00 113 LYS A N 1
ATOM 884 C CA . LYS A 1 113 ? 9.675 7.998 -6.837 1.00 93.00 113 LYS A CA 1
ATOM 885 C C . LYS A 1 113 ? 9.042 6.810 -6.118 1.00 93.00 113 LYS A C 1
ATOM 887 O O . LYS A 1 113 ? 7.825 6.744 -5.979 1.00 93.00 113 LYS A O 1
ATOM 892 N N . PHE A 1 114 ? 9.858 5.841 -5.699 1.00 94.62 114 PHE A N 1
ATOM 893 C CA . PHE A 1 114 ? 9.360 4.703 -4.933 1.00 94.62 114 PHE A CA 1
ATOM 894 C C . PHE A 1 114 ? 8.852 5.133 -3.549 1.00 94.62 114 PHE A C 1
ATOM 896 O O . PHE A 1 114 ? 7.779 4.697 -3.138 1.00 94.62 114 PHE A O 1
ATOM 903 N N . MET A 1 115 ? 9.588 6.019 -2.872 1.00 94.75 115 MET A N 1
ATOM 904 C CA . MET A 1 115 ? 9.173 6.607 -1.596 1.00 94.75 115 MET A CA 1
ATOM 905 C C . MET A 1 115 ? 7.929 7.489 -1.748 1.00 94.75 115 MET A C 1
ATOM 907 O O . MET A 1 115 ? 7.006 7.352 -0.955 1.00 94.75 115 MET A O 1
ATOM 911 N N . ASP A 1 116 ? 7.851 8.313 -2.796 1.00 96.38 116 ASP A N 1
ATOM 912 C CA . ASP A 1 116 ? 6.682 9.152 -3.087 1.00 96.38 116 ASP A CA 1
ATOM 913 C C . ASP A 1 116 ? 5.414 8.298 -3.257 1.00 96.38 116 ASP A C 1
ATOM 915 O O . ASP A 1 116 ? 4.346 8.650 -2.761 1.00 96.38 116 ASP A O 1
ATOM 919 N N . LEU A 1 117 ? 5.519 7.143 -3.927 1.00 97.06 117 LEU A N 1
ATOM 920 C CA . LEU A 1 117 ? 4.407 6.199 -4.051 1.00 97.06 117 LEU A CA 1
ATOM 921 C C . LEU A 1 117 ? 4.000 5.608 -2.691 1.00 97.06 117 LEU A C 1
ATOM 923 O O . LEU A 1 117 ? 2.808 5.489 -2.408 1.00 97.06 117 LEU A O 1
ATOM 927 N N . GLU A 1 118 ? 4.959 5.220 -1.851 1.00 97.31 118 GLU A N 1
ATOM 928 C CA . GLU A 1 118 ? 4.683 4.710 -0.501 1.00 97.31 118 GLU A CA 1
ATOM 929 C C . GLU A 1 118 ? 4.008 5.773 0.384 1.00 97.31 118 GLU A C 1
ATOM 931 O O . GLU A 1 118 ? 3.048 5.467 1.100 1.00 97.31 118 GLU A O 1
ATOM 936 N N . GLU A 1 119 ? 4.454 7.029 0.294 1.00 97.06 119 GLU A N 1
ATOM 937 C CA . GLU A 1 119 ? 3.862 8.173 0.991 1.00 97.06 119 GLU A CA 1
ATOM 938 C C . GLU A 1 119 ? 2.443 8.471 0.494 1.00 97.06 119 GLU A C 1
ATOM 940 O O . GLU A 1 119 ? 1.528 8.587 1.313 1.00 97.06 119 GLU A O 1
ATOM 945 N N . ASP A 1 120 ? 2.224 8.510 -0.824 1.00 97.19 120 ASP A N 1
ATOM 946 C CA . ASP A 1 120 ? 0.901 8.712 -1.427 1.00 97.19 120 ASP A CA 1
ATOM 947 C C . ASP A 1 120 ? -0.078 7.604 -0.997 1.00 97.19 120 ASP A C 1
ATOM 949 O O . ASP A 1 120 ? -1.218 7.883 -0.613 1.00 97.19 120 ASP A O 1
ATOM 953 N N . LEU A 1 121 ? 0.361 6.340 -0.999 1.00 97.06 121 LEU A N 1
ATOM 954 C CA . LEU A 1 121 ? -0.450 5.203 -0.548 1.00 97.06 121 LEU A CA 1
ATOM 955 C C . LEU A 1 121 ? -0.735 5.269 0.959 1.00 97.06 121 LEU A C 1
ATOM 957 O O . LEU A 1 121 ? -1.858 4.987 1.385 1.00 97.06 121 LEU A O 1
ATOM 961 N N . THR A 1 122 ? 0.248 5.673 1.765 1.00 95.25 122 THR A N 1
ATOM 962 C CA . THR A 1 122 ? 0.090 5.867 3.214 1.00 95.25 122 THR A CA 1
ATOM 963 C C . THR A 1 122 ? -0.903 6.986 3.516 1.00 95.25 122 THR A C 1
ATOM 965 O O . THR A 1 122 ? -1.773 6.824 4.374 1.00 95.25 122 THR A O 1
ATOM 968 N N . ALA A 1 123 ? -0.822 8.104 2.794 1.00 93.94 123 ALA A N 1
ATOM 969 C CA . ALA A 1 123 ? -1.746 9.224 2.925 1.00 93.94 123 ALA A CA 1
ATOM 970 C C . ALA A 1 123 ? -3.167 8.830 2.499 1.00 93.94 123 ALA A C 1
ATOM 972 O O . ALA A 1 123 ? -4.128 9.107 3.221 1.00 93.94 123 ALA A O 1
ATOM 973 N N . LEU A 1 124 ? -3.296 8.119 1.375 1.00 92.44 124 LEU A N 1
ATOM 974 C CA . LEU A 1 124 ? -4.568 7.618 0.859 1.00 92.44 124 LEU A CA 1
ATOM 975 C C . LEU A 1 124 ? -5.247 6.660 1.846 1.00 92.44 124 LEU A C 1
ATOM 977 O O . LEU A 1 124 ? -6.450 6.752 2.105 1.00 92.44 124 LEU A O 1
ATOM 981 N N . LEU A 1 125 ? -4.479 5.724 2.399 1.00 90.00 125 LEU A N 1
ATOM 982 C CA . LEU A 1 125 ? -4.996 4.736 3.334 1.00 90.00 125 LEU A CA 1
ATOM 983 C C . LEU A 1 125 ? -5.075 5.276 4.759 1.00 90.00 125 LEU A C 1
ATOM 985 O O . LEU A 1 125 ? -5.776 4.685 5.568 1.00 90.00 125 LEU A O 1
ATOM 989 N N . GLY A 1 126 ? -4.416 6.383 5.103 1.00 89.88 126 GLY A N 1
ATOM 990 C CA . GLY A 1 126 ? -4.332 6.890 6.475 1.00 89.88 126 GLY A CA 1
ATOM 991 C C . GLY A 1 126 ? -3.762 5.859 7.454 1.00 89.88 126 GLY A C 1
ATOM 992 O O . GLY A 1 126 ? -4.205 5.788 8.600 1.00 89.88 126 GLY A O 1
ATOM 993 N N . GLN A 1 127 ? -2.874 4.994 6.969 1.00 89.75 127 GLN A N 1
ATOM 994 C CA . GLN A 1 127 ? -2.216 3.922 7.707 1.00 89.75 127 GLN A CA 1
ATOM 995 C C . GLN A 1 127 ? -0.900 3.612 7.003 1.00 89.75 127 GLN A C 1
ATOM 997 O O . GLN A 1 127 ? -0.831 3.701 5.779 1.00 89.75 127 GLN A O 1
ATOM 1002 N N . LYS A 1 128 ? 0.128 3.256 7.773 1.00 94.56 128 LYS A N 1
ATOM 1003 C CA . LYS A 1 128 ? 1.450 2.951 7.231 1.00 94.56 128 LYS A CA 1
ATOM 1004 C C . LYS A 1 128 ? 1.377 1.809 6.214 1.00 94.56 128 LYS A C 1
ATOM 1006 O O . LYS A 1 128 ? 0.702 0.804 6.450 1.00 94.56 128 LYS A O 1
ATOM 1011 N N . VAL A 1 129 ? 2.068 1.989 5.096 1.00 97.00 129 VAL A N 1
ATOM 1012 C CA . VAL A 1 129 ? 2.197 1.012 4.013 1.00 97.00 129 VAL A CA 1
ATOM 1013 C C . VAL A 1 129 ? 3.607 0.431 4.039 1.00 97.00 129 VAL A C 1
ATOM 1015 O O . VAL A 1 129 ? 4.562 1.175 4.212 1.00 97.00 129 VAL A O 1
ATOM 1018 N N . ASP A 1 130 ? 3.729 -0.886 3.870 1.00 96.69 130 ASP A N 1
ATOM 1019 C CA . ASP A 1 130 ? 4.995 -1.536 3.510 1.00 96.69 130 ASP A CA 1
ATOM 1020 C C . ASP A 1 130 ? 4.922 -1.905 2.027 1.00 96.69 130 ASP A C 1
ATOM 1022 O O . ASP A 1 130 ? 4.17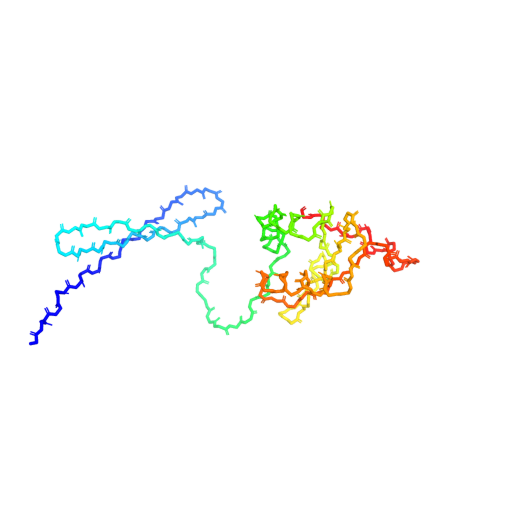1 -2.802 1.625 1.00 96.69 130 ASP A O 1
ATOM 1026 N N . LEU A 1 131 ? 5.634 -1.147 1.193 1.00 97.12 131 LEU A N 1
ATOM 1027 C CA . LEU A 1 131 ? 5.603 -1.308 -0.252 1.00 97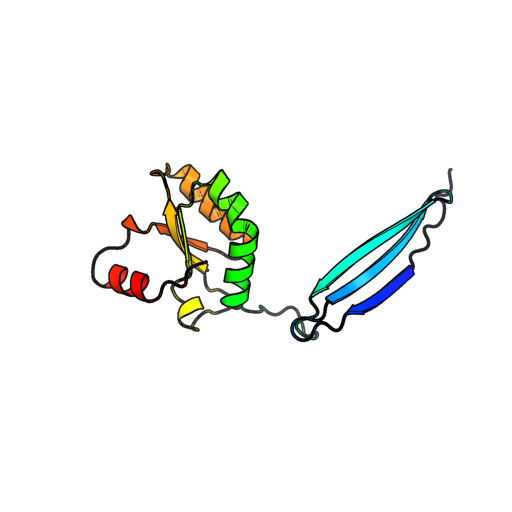.12 131 LEU A CA 1
ATOM 1028 C C . LEU A 1 131 ? 6.754 -2.209 -0.704 1.00 97.12 131 LEU A C 1
ATOM 1030 O O . LEU A 1 131 ? 7.930 -1.925 -0.491 1.00 97.12 131 LEU A O 1
ATOM 1034 N N . VAL A 1 132 ? 6.423 -3.284 -1.416 1.00 95.00 132 VAL A N 1
ATOM 1035 C CA . VAL A 1 132 ? 7.402 -4.235 -1.948 1.00 95.00 132 VAL A CA 1
ATOM 1036 C C . VAL A 1 132 ? 7.268 -4.325 -3.458 1.00 95.00 132 VAL A C 1
ATOM 1038 O O . VAL A 1 132 ? 6.173 -4.473 -3.998 1.00 95.00 132 VAL A O 1
ATOM 1041 N N . THR A 1 133 ? 8.392 -4.294 -4.173 1.00 94.00 133 THR A N 1
ATOM 1042 C CA . THR A 1 133 ? 8.386 -4.528 -5.620 1.00 94.00 133 THR A CA 1
ATOM 1043 C C . THR A 1 133 ? 8.364 -6.022 -5.932 1.00 94.00 133 THR A C 1
ATOM 1045 O O . THR A 1 133 ? 9.094 -6.825 -5.347 1.00 94.00 133 THR A O 1
ATOM 1048 N N . LYS A 1 134 ? 7.559 -6.425 -6.914 1.00 90.19 134 LYS A N 1
ATOM 1049 C CA . LYS A 1 134 ? 7.468 -7.821 -7.363 1.00 90.19 134 LYS A CA 1
ATOM 1050 C C . LYS A 1 134 ? 8.823 -8.455 -7.729 1.00 90.19 134 LYS A C 1
ATOM 1052 O O . LYS A 1 134 ? 9.041 -9.596 -7.321 1.00 90.19 134 LYS A O 1
ATOM 1057 N N . PRO A 1 135 ? 9.770 -7.763 -8.401 1.00 87.69 135 PRO A N 1
ATOM 1058 C CA . PRO A 1 135 ? 11.103 -8.312 -8.679 1.00 87.69 135 PRO A CA 1
ATOM 1059 C C . PRO A 1 135 ? 11.982 -8.551 -7.438 1.00 87.69 135 PRO A C 1
ATOM 1061 O O . PRO A 1 135 ? 12.938 -9.329 -7.511 1.00 87.69 135 PRO A O 1
ATOM 1064 N N . ALA A 1 136 ? 11.685 -7.907 -6.302 1.00 86.88 136 ALA A N 1
ATOM 1065 C CA . ALA A 1 136 ? 12.413 -8.119 -5.050 1.00 86.88 136 ALA A CA 1
ATOM 1066 C C . ALA A 1 136 ? 12.058 -9.460 -4.382 1.00 86.88 136 ALA A C 1
ATOM 1068 O O . ALA A 1 136 ? 12.833 -9.977 -3.572 1.00 86.88 136 ALA A O 1
ATOM 1069 N N . LEU A 1 137 ? 10.923 -10.068 -4.743 1.00 88.56 137 LEU A N 1
ATOM 1070 C CA . LEU A 1 137 ? 10.498 -11.351 -4.196 1.00 88.56 137 LEU A CA 1
ATOM 1071 C C . LEU A 1 137 ? 11.314 -12.505 -4.791 1.00 88.56 137 LEU A C 1
ATOM 1073 O O . LEU A 1 137 ? 11.178 -12.860 -5.960 1.00 88.56 137 LEU A O 1
ATOM 1077 N N . LYS A 1 138 ? 12.151 -13.133 -3.957 1.00 86.62 138 LYS A N 1
ATOM 1078 C CA . LYS A 1 138 ? 12.974 -14.296 -4.325 1.00 86.62 138 LYS A CA 1
ATOM 1079 C C . LYS A 1 138 ? 12.852 -15.425 -3.300 1.00 86.62 138 LYS A C 1
ATOM 1081 O O . LYS A 1 138 ? 12.527 -15.214 -2.129 1.00 86.62 138 LYS A O 1
ATOM 1086 N N . GLY A 1 139 ? 13.145 -16.643 -3.750 1.00 90.44 139 GLY A N 1
ATOM 1087 C CA . GLY A 1 139 ? 13.176 -17.840 -2.909 1.00 90.44 139 GLY A CA 1
ATOM 1088 C C . GLY A 1 139 ? 11.819 -18.229 -2.311 1.00 90.44 139 GLY A C 1
ATOM 1089 O O . GLY A 1 139 ? 10.757 -17.755 -2.717 1.00 90.44 139 GLY A O 1
ATOM 1090 N N . ASN A 1 140 ? 11.853 -19.115 -1.314 1.00 85.44 140 ASN A N 1
ATOM 1091 C CA . ASN A 1 140 ? 10.646 -19.734 -0.751 1.00 85.44 140 ASN A CA 1
ATOM 1092 C C . ASN A 1 140 ? 9.678 -18.727 -0.109 1.00 85.44 140 ASN A C 1
ATOM 1094 O O . ASN A 1 140 ? 8.464 -18.914 -0.197 1.00 85.44 140 ASN A O 1
ATOM 1098 N N . ARG A 1 141 ? 10.196 -17.651 0.504 1.00 84.06 141 ARG A N 1
ATOM 1099 C CA . ARG A 1 141 ? 9.364 -16.588 1.093 1.00 84.06 141 ARG A CA 1
ATOM 1100 C C . ARG A 1 141 ? 8.655 -15.768 0.018 1.00 84.06 141 ARG A C 1
ATOM 1102 O O . ARG A 1 141 ? 7.443 -15.610 0.104 1.00 84.06 141 ARG A O 1
ATOM 1109 N N . GLY A 1 142 ? 9.372 -15.339 -1.023 1.00 88.50 142 GLY A N 1
ATOM 1110 C CA . GLY A 1 142 ? 8.773 -14.615 -2.148 1.00 88.50 142 GLY A CA 1
ATOM 1111 C C . GLY A 1 142 ? 7.682 -15.429 -2.844 1.00 88.50 142 GLY A C 1
ATOM 1112 O O . GLY A 1 142 ? 6.580 -14.935 -3.056 1.00 88.50 142 GLY A O 1
ATOM 1113 N N . ASN A 1 143 ? 7.934 -16.719 -3.080 1.00 90.75 143 ASN A N 1
ATOM 1114 C CA . ASN A 1 143 ? 6.943 -17.624 -3.667 1.00 90.75 143 ASN A CA 1
ATOM 1115 C C . ASN A 1 143 ? 5.687 -17.789 -2.801 1.00 90.75 143 ASN A C 1
ATOM 1117 O O . ASN A 1 143 ? 4.606 -18.020 -3.334 1.00 90.75 143 ASN A O 1
ATOM 1121 N N . ARG A 1 144 ? 5.815 -17.712 -1.470 1.00 89.44 144 ARG A N 1
ATOM 1122 C CA . ARG A 1 144 ? 4.658 -17.738 -0.569 1.00 89.44 144 ARG A CA 1
ATOM 1123 C C . ARG A 1 144 ? 3.829 -16.467 -0.718 1.00 89.44 144 ARG A C 1
ATOM 1125 O O . ARG A 1 144 ? 2.628 -16.594 -0.913 1.00 89.44 144 ARG A O 1
ATOM 1132 N N . ILE A 1 145 ? 4.473 -15.300 -0.686 1.00 90.31 145 ILE A N 1
ATOM 1133 C CA . ILE A 1 145 ? 3.804 -14.003 -0.859 1.00 90.31 145 ILE A CA 1
ATOM 1134 C C . ILE A 1 145 ? 3.034 -13.987 -2.183 1.00 90.31 145 ILE A C 1
ATOM 1136 O O . ILE A 1 145 ? 1.834 -13.750 -2.196 1.00 90.31 145 ILE A O 1
ATOM 1140 N N . LEU A 1 146 ? 3.680 -14.368 -3.289 1.00 91.50 146 LEU A N 1
ATOM 1141 C CA . LEU A 1 146 ? 3.049 -14.392 -4.615 1.00 91.50 146 LEU A CA 1
ATOM 1142 C C . LEU A 1 146 ? 1.790 -15.274 -4.707 1.00 91.50 146 LEU A C 1
ATOM 1144 O O . LEU A 1 146 ? 0.953 -15.025 -5.568 1.00 91.50 146 LEU A O 1
ATOM 1148 N N . ARG A 1 147 ? 1.647 -16.299 -3.854 1.00 92.81 147 ARG A N 1
ATOM 1149 C CA . ARG A 1 147 ? 0.465 -17.180 -3.836 1.00 92.81 147 ARG A CA 1
ATOM 1150 C C . ARG A 1 147 ? -0.707 -16.623 -3.037 1.00 92.81 147 ARG A C 1
ATOM 1152 O O . ARG A 1 147 ? -1.828 -17.061 -3.266 1.00 92.81 147 ARG A O 1
ATOM 1159 N N . GLU A 1 148 ? -0.453 -15.731 -2.084 1.00 93.19 148 GLU A N 1
ATOM 1160 C CA . GLU A 1 148 ? -1.502 -15.143 -1.242 1.00 93.19 148 GLU A CA 1
ATOM 1161 C C . GLU A 1 148 ? -1.939 -13.753 -1.715 1.00 93.19 148 GLU A C 1
ATOM 1163 O O . GLU A 1 148 ? -2.981 -13.282 -1.281 1.00 93.19 148 GLU A O 1
ATOM 1168 N N . VAL A 1 149 ? -1.190 -13.105 -2.615 1.00 96.38 149 VAL A N 1
ATOM 1169 C CA . VAL A 1 149 ? -1.525 -11.764 -3.116 1.00 96.38 149 VAL A CA 1
ATOM 1170 C C . VAL A 1 149 ? -2.964 -11.703 -3.633 1.00 96.38 149 VAL A C 1
ATOM 1172 O O . VAL A 1 149 ? -3.352 -12.424 -4.554 1.00 96.38 149 VAL A O 1
ATOM 1175 N N . VAL A 1 150 ? -3.732 -10.773 -3.071 1.00 96.31 150 VAL A N 1
ATOM 1176 C CA . VAL A 1 150 ? -5.063 -10.408 -3.546 1.00 96.31 150 VAL A CA 1
ATOM 1177 C C . VAL A 1 150 ? -4.917 -9.192 -4.460 1.00 96.31 150 VAL A C 1
ATOM 1179 O O . VAL A 1 150 ? -4.525 -8.127 -3.978 1.00 96.31 150 VAL A O 1
ATOM 1182 N N . PRO A 1 151 ? -5.212 -9.312 -5.765 1.00 96.44 151 PRO A N 1
ATOM 1183 C CA . PRO A 1 151 ? -5.112 -8.186 -6.683 1.00 96.44 151 PRO A CA 1
ATOM 1184 C C . PRO A 1 151 ? -6.139 -7.103 -6.341 1.00 96.44 151 PRO A C 1
ATOM 1186 O O . PRO A 1 151 ? -7.269 -7.401 -5.924 1.00 96.44 151 PRO A O 1
ATOM 1189 N N . VAL A 1 152 ? -5.714 -5.854 -6.532 1.00 93.31 152 VAL A N 1
ATOM 1190 C CA . VAL A 1 152 ? -6.569 -4.667 -6.477 1.00 93.31 152 VAL A CA 1
ATOM 1191 C C . VAL A 1 152 ? -7.217 -4.465 -7.833 1.00 93.31 152 VAL A C 1
ATOM 1193 O O . VAL A 1 152 ? -6.500 -4.417 -8.850 1.00 93.31 152 VAL A O 1
#

Secondary structure (DSSP, 8-state):
--PPPP---EEEEEEE--TTSPEEEEEEEEEETTEEEEEEEEEE--S----SS--PPPHHHHHHHHHHHHHHHHHHH-EEEEEE-HHHHTT---TT--EEEEEEESS---HHHHHHHHHHHHHHHTS-EEEEEGGG--HHHHHHHHHH-EE-